Protein AF-A0A352AX34-F1 (afdb_monomer)

Nearest PDB structures (foldseek):
  7rto-assembly1_C  TM=2.650E-01  e=4.212E+00  Bluetongue virus (serotype 1 / isolate South Africa)
  8iuj-assembly1_4H  TM=1.890E-01  e=2.838E+00  Euglena gracilis
  6nfc-assembly1_E  TM=2.586E-01  e=9.280E+00  Human immunodeficiency virus 1

Structure (mmCIF, N/CA/C/O backbone):
data_AF-A0A352AX34-F1
#
_entry.id   AF-A0A352AX34-F1
#
loop_
_atom_site.group_PDB
_atom_site.id
_atom_site.type_symbol
_atom_site.label_atom_id
_atom_site.label_alt_id
_atom_site.label_comp_id
_atom_site.label_asym_id
_atom_site.label_entity_id
_atom_site.label_seq_id
_atom_site.pdbx_PDB_ins_code
_atom_site.Cartn_x
_atom_site.Cartn_y
_atom_site.Cartn_z
_atom_site.occupancy
_atom_site.B_iso_or_equiv
_atom_site.auth_seq_id
_atom_site.auth_comp_id
_atom_site.auth_asym_id
_atom_site.auth_atom_id
_atom_site.pdbx_PDB_model_num
ATOM 1 N N . MET A 1 1 ? -39.409 62.774 45.122 1.00 46.91 1 MET A N 1
ATOM 2 C CA . MET A 1 1 ? -38.241 63.048 44.258 1.00 46.91 1 MET A CA 1
ATOM 3 C C . MET A 1 1 ? -37.042 62.756 45.146 1.00 46.91 1 MET A C 1
ATOM 5 O O . MET A 1 1 ? -36.905 63.447 46.140 1.00 46.91 1 MET A O 1
ATOM 9 N N . THR A 1 2 ? -36.348 61.629 45.038 1.00 45.97 2 THR A N 1
ATOM 10 C CA . THR A 1 2 ? -35.668 61.112 43.840 1.00 45.97 2 THR A CA 1
ATOM 11 C C . THR A 1 2 ? -35.672 59.579 43.821 1.00 45.97 2 THR A C 1
ATOM 13 O O . THR A 1 2 ? -35.711 58.930 44.863 1.00 45.97 2 THR A O 1
ATOM 16 N N . GLU A 1 3 ? -35.693 59.039 42.609 1.00 44.84 3 GLU A N 1
ATOM 17 C CA . GLU A 1 3 ? -35.886 57.639 42.237 1.00 44.84 3 GLU A CA 1
ATOM 18 C C . GLU A 1 3 ? -34.691 56.745 42.613 1.00 44.84 3 GLU A C 1
ATOM 20 O O . GLU A 1 3 ? -33.539 57.093 42.363 1.00 44.84 3 GLU A O 1
ATOM 25 N N . GLY A 1 4 ? -34.967 55.571 43.193 1.00 43.81 4 GLY A N 1
ATOM 26 C CA . GLY A 1 4 ? -33.992 54.488 43.327 1.00 43.81 4 GLY A CA 1
ATOM 27 C C . GLY A 1 4 ? -33.959 53.672 42.038 1.00 43.81 4 GLY A C 1
ATOM 28 O O . GLY A 1 4 ? -34.926 52.988 41.715 1.00 43.81 4 GLY A O 1
ATOM 29 N N . ILE A 1 5 ? -32.866 53.772 41.288 1.00 52.66 5 ILE A N 1
ATOM 30 C CA . ILE A 1 5 ? -32.638 53.016 40.051 1.00 52.66 5 ILE A CA 1
ATOM 31 C C . ILE A 1 5 ? -32.433 51.533 40.419 1.00 52.66 5 ILE A C 1
ATOM 33 O O . ILE A 1 5 ? -31.552 51.248 41.233 1.00 52.66 5 ILE A O 1
ATOM 37 N N . PRO A 1 6 ? -33.185 50.574 39.846 1.00 48.72 6 PRO A N 1
ATOM 38 C CA . PRO A 1 6 ? -32.860 49.162 39.993 1.00 48.72 6 PRO A CA 1
ATOM 39 C C . PRO A 1 6 ? -31.616 48.840 39.157 1.00 48.72 6 PRO A C 1
ATOM 41 O O . PRO A 1 6 ? -31.559 49.126 37.960 1.00 48.72 6 PRO A O 1
ATOM 44 N N . THR A 1 7 ? -30.601 48.258 39.789 1.00 57.34 7 THR A N 1
ATOM 45 C CA . THR A 1 7 ? -29.411 47.732 39.114 1.00 57.34 7 THR A CA 1
ATOM 46 C C . THR A 1 7 ? -29.825 46.650 38.109 1.00 57.34 7 THR A C 1
ATOM 48 O O . THR A 1 7 ? -30.622 45.777 38.462 1.00 57.34 7 THR A O 1
ATOM 51 N N . PRO A 1 8 ? -29.317 46.669 36.864 1.00 49.25 8 PRO A N 1
ATOM 52 C CA . PRO A 1 8 ? -29.603 45.616 35.903 1.00 49.25 8 PRO A CA 1
ATOM 53 C C . PRO A 1 8 ? -28.955 44.313 36.377 1.00 49.25 8 PRO A C 1
ATOM 55 O O . PRO A 1 8 ? -27.755 44.271 36.642 1.00 49.25 8 PRO A O 1
ATOM 58 N N . ASP A 1 9 ? -29.768 43.263 36.481 1.00 49.78 9 ASP A N 1
ATOM 59 C CA . ASP A 1 9 ? -29.346 41.878 36.693 1.00 49.78 9 ASP A CA 1
ATOM 60 C C . ASP A 1 9 ? -28.392 41.506 35.543 1.00 49.78 9 ASP A C 1
ATOM 62 O O . ASP A 1 9 ? -28.813 41.167 34.435 1.00 49.78 9 ASP A O 1
ATOM 66 N N . HIS A 1 10 ? -27.085 41.673 35.762 1.00 45.38 10 HIS A N 1
ATOM 67 C CA . HIS A 1 10 ? -26.046 41.139 34.891 1.00 45.38 10 HIS A CA 1
ATOM 68 C C . HIS A 1 10 ? -26.074 39.620 35.064 1.00 45.38 10 HIS A C 1
ATOM 70 O O . HIS A 1 10 ? -25.283 39.037 35.800 1.00 45.38 10 HIS A O 1
ATOM 76 N N . ARG A 1 11 ? -27.022 38.958 34.391 1.00 51.38 11 ARG A N 1
ATOM 77 C CA . ARG A 1 11 ? -26.840 37.553 34.047 1.00 51.38 11 ARG A CA 1
ATOM 78 C C . ARG A 1 11 ? -25.652 37.522 33.108 1.00 51.38 11 ARG A C 1
ATOM 80 O O . ARG A 1 11 ? -25.793 37.863 31.934 1.00 51.38 11 ARG A O 1
ATOM 87 N N . GLU A 1 12 ? -24.488 37.161 33.639 1.00 54.94 12 GLU A N 1
ATOM 88 C CA . GLU A 1 12 ? -23.393 36.698 32.800 1.00 54.94 12 GLU A CA 1
ATOM 89 C C . GLU A 1 12 ? -23.992 35.707 31.791 1.00 54.94 12 GLU A C 1
ATOM 91 O O . GLU A 1 12 ? -24.763 34.820 32.192 1.00 54.94 12 GLU A O 1
ATOM 96 N N . PRO A 1 13 ? -23.744 35.878 30.481 1.00 48.25 13 PRO A N 1
ATOM 97 C CA . PRO A 1 13 ? -24.101 34.844 29.533 1.00 48.25 13 PRO A CA 1
ATOM 98 C C . PRO A 1 13 ? -23.394 33.593 30.031 1.00 48.25 13 PRO A C 1
ATOM 100 O O . PRO A 1 13 ? -22.168 33.584 30.114 1.00 48.25 13 PRO A O 1
ATOM 103 N N . ARG A 1 14 ? -24.165 32.577 30.444 1.00 53.16 14 ARG A N 1
ATOM 104 C CA . ARG A 1 14 ? -23.606 31.269 30.774 1.00 53.16 14 ARG A CA 1
ATOM 105 C C . ARG A 1 14 ? -22.791 30.876 29.557 1.00 53.16 14 ARG A C 1
ATOM 107 O O . ARG A 1 14 ? -23.362 30.601 28.502 1.00 53.16 14 ARG A O 1
ATOM 114 N N . THR A 1 15 ? -21.472 30.936 29.682 1.00 53.81 15 THR A N 1
ATOM 115 C CA . THR A 1 15 ? -20.569 30.270 28.761 1.00 53.81 15 THR A CA 1
ATOM 116 C C . THR A 1 15 ? -21.114 28.851 28.680 1.00 53.81 15 THR A C 1
ATOM 118 O O . THR A 1 15 ? -21.326 28.269 29.747 1.00 53.81 15 THR A O 1
ATOM 121 N N . PRO A 1 16 ? -21.461 28.319 27.496 1.00 52.28 16 PRO A N 1
ATOM 122 C CA . PRO A 1 16 ? -21.817 26.917 27.412 1.00 52.28 16 PRO A CA 1
ATOM 123 C C . PRO A 1 16 ? -20.625 26.166 27.997 1.00 52.28 16 PRO A C 1
ATOM 125 O O . PRO A 1 16 ? -19.529 26.220 27.438 1.00 52.28 16 PRO A O 1
ATOM 128 N N . GLU A 1 17 ? -20.804 25.606 29.195 1.00 53.88 17 GLU A N 1
A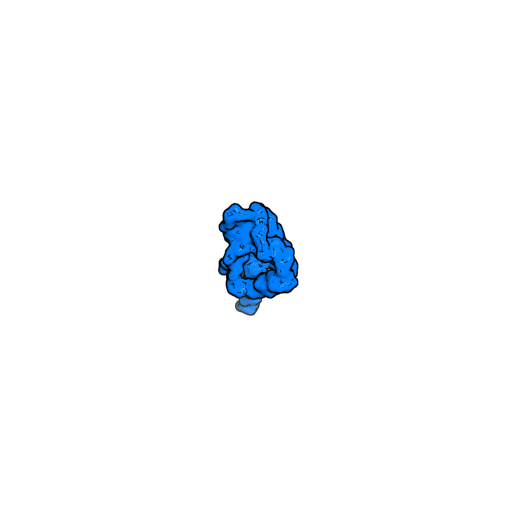TOM 129 C CA . GLU A 1 17 ? -19.823 24.724 29.800 1.00 53.88 17 GLU A CA 1
ATOM 130 C C . GLU A 1 17 ? -19.581 23.650 28.754 1.00 53.88 17 GLU A C 1
ATOM 132 O O . GLU A 1 17 ? -20.522 22.997 28.304 1.00 53.88 17 GLU A O 1
ATOM 137 N N . SER A 1 18 ? -18.346 23.616 28.259 1.00 50.25 18 SER A N 1
ATOM 138 C CA . SER A 1 18 ? -17.933 22.856 27.092 1.00 50.25 18 SER A CA 1
ATOM 139 C C . SER A 1 18 ? -18.662 21.517 26.994 1.00 50.25 18 SER A C 1
ATOM 141 O O . SER A 1 18 ? -18.543 20.677 27.890 1.00 50.25 18 SER A O 1
ATOM 143 N N . GLU A 1 19 ? -19.295 21.270 25.846 1.00 53.03 19 GLU A N 1
ATOM 144 C CA . GLU A 1 19 ? -19.874 19.982 25.418 1.00 53.03 19 GLU A CA 1
ATOM 145 C C . GLU A 1 19 ? -18.842 18.827 25.371 1.00 53.03 19 GLU A C 1
ATOM 147 O O . GLU A 1 19 ? -19.125 17.726 24.916 1.00 53.03 19 GLU A O 1
ATOM 152 N N . LEU A 1 20 ? -17.620 19.061 25.855 1.00 53.16 20 LEU A N 1
ATOM 153 C CA . LEU A 1 20 ? -16.549 18.084 26.018 1.00 53.16 20 LEU A CA 1
ATOM 154 C C . LEU A 1 20 ? -16.698 17.240 27.299 1.00 53.16 20 LEU A C 1
ATOM 156 O O . LEU A 1 20 ? -15.918 16.312 27.498 1.00 53.16 20 LEU A O 1
ATOM 160 N N . SER A 1 21 ? -17.656 17.565 28.174 1.00 55.91 21 SER A N 1
ATOM 161 C CA . SER A 1 21 ? -17.730 17.028 29.543 1.00 55.91 21 SER A CA 1
ATOM 162 C C . SER A 1 21 ? -18.558 15.745 29.705 1.00 55.91 21 SER A C 1
ATOM 164 O O . SER A 1 21 ? -18.554 15.179 30.794 1.00 55.91 21 SER A O 1
ATOM 166 N N . GLU A 1 22 ? -19.253 15.256 28.672 1.00 63.25 22 GLU A N 1
ATOM 167 C CA . GLU A 1 22 ? -20.214 14.145 28.833 1.00 63.25 22 GLU A CA 1
ATOM 168 C C . GLU A 1 22 ? -20.115 13.048 27.763 1.00 63.25 22 GLU A C 1
ATOM 170 O O . GLU A 1 22 ? -21.115 12.422 27.425 1.00 63.25 22 GLU A O 1
ATOM 175 N N . LEU A 1 23 ? -18.921 12.741 27.245 1.00 61.91 23 LEU A N 1
ATOM 176 C CA . LEU A 1 23 ? -18.773 11.442 26.582 1.00 61.91 23 LEU A CA 1
ATOM 177 C C . LEU A 1 23 ? -18.795 10.355 27.657 1.00 61.91 23 LEU A C 1
ATOM 179 O O . LEU A 1 23 ? -17.896 10.267 28.499 1.00 61.91 23 LEU A O 1
ATOM 183 N N . SER A 1 24 ? -19.819 9.508 27.628 1.00 83.88 24 SER A N 1
ATOM 184 C CA . SER A 1 24 ? -19.830 8.290 28.429 1.00 83.88 24 SER A CA 1
ATOM 185 C C . SER A 1 24 ? -18.613 7.428 28.075 1.00 83.88 24 SER A C 1
ATOM 187 O O . SER A 1 24 ? -18.080 7.481 26.964 1.00 83.88 24 SER A O 1
ATOM 189 N N . PHE A 1 25 ? -18.169 6.580 29.005 1.00 84.50 25 PHE A N 1
ATOM 190 C CA . PHE A 1 25 ? -17.052 5.664 28.742 1.00 84.50 25 PHE A CA 1
ATOM 191 C C . PHE A 1 25 ? -17.279 4.815 27.475 1.00 84.50 25 PHE A C 1
ATOM 193 O O . PHE A 1 25 ? -16.351 4.594 26.702 1.00 84.50 25 PHE A O 1
ATOM 200 N N . ALA A 1 26 ? -18.528 4.415 27.217 1.00 87.00 26 ALA A N 1
ATOM 201 C CA . ALA A 1 26 ? -18.906 3.679 26.014 1.00 87.00 26 ALA A CA 1
ATOM 202 C C . ALA A 1 26 ? -18.733 4.503 24.721 1.00 87.00 26 ALA A C 1
ATOM 204 O O . ALA A 1 26 ? -18.347 3.962 23.684 1.00 87.00 26 ALA A O 1
ATOM 205 N N . GLU A 1 27 ? -19.002 5.809 24.756 1.00 87.56 27 GLU A N 1
ATOM 206 C CA . GLU A 1 27 ? -18.799 6.701 23.608 1.00 87.56 27 GLU A CA 1
ATOM 207 C C . GLU A 1 27 ? -17.321 7.008 23.377 1.00 87.56 27 GLU A C 1
ATOM 209 O O . GLU A 1 27 ? -16.878 7.059 22.227 1.00 87.56 27 GLU A O 1
ATOM 214 N N . LEU A 1 28 ? -16.542 7.143 24.454 1.00 88.75 28 LEU A N 1
ATOM 215 C CA . LEU A 1 28 ? -15.085 7.253 24.380 1.00 88.75 28 LEU A CA 1
ATOM 216 C C . LEU A 1 28 ? -14.468 5.994 23.762 1.00 88.75 28 LEU A C 1
ATOM 218 O O . LEU A 1 28 ? -13.638 6.098 22.860 1.00 88.75 28 LEU A O 1
ATOM 222 N N . GLU A 1 29 ? -14.905 4.810 24.192 1.00 91.25 29 GLU A N 1
ATOM 223 C CA . GLU A 1 29 ? -14.436 3.535 23.647 1.00 91.25 29 GLU A CA 1
ATOM 224 C C . GLU A 1 29 ? -14.788 3.394 22.160 1.00 91.25 29 GLU A C 1
ATOM 226 O O . GLU A 1 29 ? -13.919 3.072 21.346 1.00 91.25 29 GLU A O 1
ATOM 231 N N . ARG A 1 30 ? -16.029 3.716 21.775 1.00 91.12 30 ARG A N 1
ATOM 232 C CA . ARG A 1 30 ? -16.454 3.689 20.368 1.00 91.12 30 ARG A CA 1
ATOM 233 C C . ARG A 1 30 ? -15.641 4.660 19.511 1.00 91.12 30 ARG A C 1
ATOM 235 O O . ARG A 1 30 ? -15.166 4.281 18.441 1.00 91.12 30 ARG A O 1
ATOM 242 N N . SER A 1 31 ? -15.450 5.887 19.989 1.00 91.00 31 SER A N 1
ATOM 243 C CA . SER A 1 31 ? -14.667 6.906 19.281 1.00 91.00 31 SER A CA 1
ATOM 244 C C . SER A 1 31 ? -13.212 6.469 19.120 1.00 91.00 31 SER A C 1
ATOM 246 O O . SER A 1 31 ? -12.623 6.626 18.052 1.00 91.00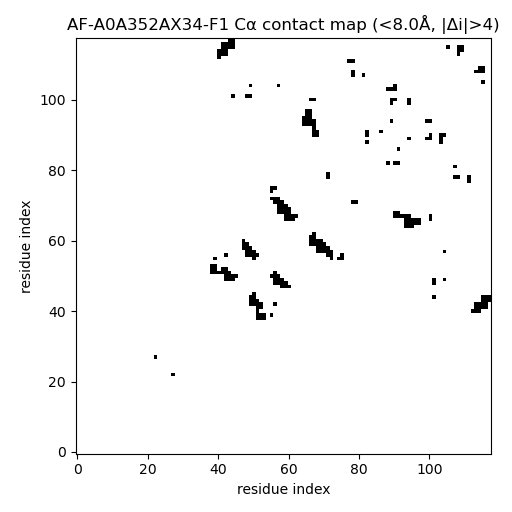 31 SER A O 1
ATOM 248 N N . HIS A 1 32 ? -12.634 5.857 20.155 1.00 90.75 32 HIS A N 1
ATOM 249 C CA . HIS A 1 32 ? -11.283 5.319 20.092 1.00 90.75 32 HIS A CA 1
ATOM 250 C C . HIS A 1 32 ? -11.153 4.201 19.049 1.00 90.75 32 HIS A C 1
ATOM 252 O O . HIS A 1 32 ? -10.229 4.233 18.235 1.00 90.75 32 HIS A O 1
ATOM 258 N N . GLN A 1 33 ? -12.096 3.255 19.018 1.00 91.88 33 GLN A N 1
ATOM 259 C CA . GLN A 1 33 ? -12.135 2.191 18.009 1.00 91.88 33 GLN A CA 1
ATOM 260 C C . GLN A 1 33 ? -12.260 2.756 16.589 1.00 91.88 33 GLN A C 1
ATOM 262 O O . GLN A 1 33 ? -11.594 2.283 15.666 1.00 91.88 33 GLN A O 1
ATOM 267 N N . GLU A 1 34 ? -13.072 3.797 16.398 1.00 91.94 34 GLU A N 1
ATOM 268 C CA . GLU A 1 34 ? -13.225 4.443 15.097 1.00 91.94 34 GLU A CA 1
ATOM 269 C C . GLU A 1 34 ? -11.945 5.161 14.646 1.00 91.94 34 GLU A C 1
ATOM 271 O O . GLU A 1 34 ? -11.524 4.993 13.499 1.00 91.94 34 GLU A O 1
ATOM 276 N N . ILE A 1 35 ? -11.271 5.878 15.551 1.00 90.25 35 ILE A N 1
ATOM 277 C CA . ILE A 1 35 ? -9.970 6.505 15.275 1.00 90.25 35 ILE A CA 1
ATOM 278 C C . ILE A 1 35 ? -8.935 5.445 14.902 1.00 90.25 35 ILE A C 1
ATOM 280 O O . ILE A 1 35 ? -8.231 5.605 13.905 1.00 90.25 35 ILE A O 1
ATOM 284 N N . GLN A 1 36 ? -8.857 4.343 15.653 1.00 90.69 36 GLN A N 1
ATOM 285 C CA . GLN A 1 36 ? -7.950 3.242 15.330 1.00 90.69 36 GLN A CA 1
ATOM 286 C C . GLN A 1 36 ? -8.247 2.659 13.944 1.00 90.69 36 GLN A C 1
ATOM 288 O O . GLN A 1 36 ? -7.326 2.457 13.153 1.00 90.69 36 GLN A O 1
ATOM 293 N N . ARG A 1 37 ? -9.526 2.452 13.607 1.00 89.88 37 ARG A N 1
ATOM 294 C CA . ARG A 1 37 ? -9.945 1.964 12.286 1.00 89.88 37 ARG A CA 1
ATOM 295 C C . ARG A 1 37 ? -9.539 2.924 11.166 1.00 89.88 37 ARG A C 1
ATOM 297 O O . ARG A 1 37 ? -9.048 2.482 10.129 1.00 89.88 37 ARG A O 1
ATOM 304 N N . LEU A 1 38 ? -9.730 4.228 11.357 1.00 90.69 38 LEU A N 1
ATOM 305 C CA . LEU A 1 38 ? -9.331 5.252 10.385 1.00 90.69 38 LEU A CA 1
ATOM 306 C C . LEU A 1 38 ? -7.808 5.318 10.229 1.00 90.69 38 LEU A C 1
ATOM 308 O O . LEU A 1 38 ? -7.317 5.379 9.101 1.00 90.69 38 LEU A O 1
ATOM 312 N N . ALA A 1 39 ? -7.072 5.242 11.339 1.00 90.19 39 ALA A N 1
ATOM 313 C CA . ALA A 1 39 ? -5.614 5.214 11.362 1.00 90.19 39 ALA A CA 1
ATOM 314 C C . ALA A 1 39 ? -5.040 3.981 10.650 1.00 90.19 39 ALA A C 1
ATOM 316 O O . ALA A 1 39 ? -4.000 4.093 10.008 1.00 90.19 39 ALA A O 1
ATOM 317 N N . GLY A 1 40 ? -5.718 2.830 10.732 1.00 90.50 40 GLY A N 1
ATOM 318 C CA . GLY A 1 40 ? -5.341 1.608 10.018 1.00 90.50 40 GLY A CA 1
ATOM 319 C C . GLY A 1 40 ? -5.657 1.650 8.518 1.00 90.50 40 GLY A C 1
ATOM 320 O O . GLY A 1 40 ? -4.907 1.105 7.712 1.00 90.50 40 GLY A O 1
ATOM 321 N N . ASN A 1 41 ? -6.738 2.336 8.129 1.00 92.19 41 ASN A N 1
ATOM 322 C CA . ASN A 1 41 ? -7.221 2.382 6.742 1.00 92.19 41 ASN A CA 1
ATOM 323 C C . ASN A 1 41 ? -6.710 3.573 5.916 1.00 92.19 41 ASN A C 1
ATOM 325 O O . ASN A 1 41 ? -7.017 3.652 4.724 1.00 92.19 41 ASN A O 1
ATOM 329 N N . THR A 1 42 ? -5.963 4.493 6.526 1.00 93.75 42 THR A N 1
ATOM 330 C CA . THR A 1 42 ? -5.419 5.679 5.853 1.00 93.75 42 THR A CA 1
ATOM 331 C C . THR A 1 42 ? -3.911 5.551 5.701 1.00 93.75 42 THR A C 1
ATOM 333 O O . THR A 1 42 ? -3.200 5.406 6.691 1.00 93.75 42 THR A O 1
ATOM 336 N N . PHE A 1 43 ? -3.428 5.632 4.465 1.00 95.88 43 PHE A N 1
ATOM 337 C CA . PHE A 1 43 ? -2.026 5.483 4.097 1.00 95.88 43 PHE A CA 1
ATOM 338 C C . PHE A 1 43 ? -1.457 6.796 3.563 1.00 95.88 43 PHE A C 1
ATOM 340 O O . PHE A 1 43 ? -2.144 7.558 2.892 1.00 95.88 43 PHE A O 1
ATOM 347 N N . THR A 1 44 ? -0.178 7.032 3.811 1.00 95.75 44 THR A N 1
ATOM 348 C CA . THR A 1 44 ? 0.579 8.175 3.301 1.00 95.75 44 THR A CA 1
ATOM 349 C C . THR A 1 44 ? 1.701 7.674 2.409 1.00 95.75 44 THR A C 1
ATOM 351 O O . THR A 1 44 ? 2.321 6.643 2.699 1.00 95.75 44 THR A O 1
ATOM 354 N N . VAL A 1 45 ? 1.974 8.395 1.323 1.00 94.88 45 VAL A N 1
ATOM 355 C CA . VAL A 1 45 ? 3.128 8.111 0.466 1.00 94.88 45 VAL A CA 1
ATOM 356 C C . VAL A 1 45 ? 4.410 8.541 1.173 1.00 94.88 45 VAL A C 1
ATOM 358 O O . VAL A 1 45 ? 4.505 9.614 1.755 1.00 94.88 45 VAL A O 1
ATOM 361 N N . THR A 1 46 ? 5.416 7.679 1.126 1.00 93.44 46 THR A N 1
ATOM 362 C CA . THR A 1 46 ? 6.731 7.896 1.730 1.00 93.44 46 THR A CA 1
ATOM 363 C C . THR A 1 46 ? 7.822 7.763 0.672 1.00 93.44 46 THR A C 1
ATOM 365 O O . THR A 1 46 ? 7.573 7.395 -0.479 1.00 93.44 46 THR A O 1
ATOM 368 N N . GLU A 1 47 ? 9.072 8.004 1.061 1.00 91.44 47 GLU A N 1
ATOM 369 C CA . GLU A 1 47 ? 10.215 7.795 0.174 1.00 91.44 47 GLU A CA 1
ATOM 370 C C . GLU A 1 47 ? 10.302 6.350 -0.354 1.00 91.44 47 GLU A C 1
ATOM 372 O O . GLU A 1 47 ? 10.686 6.141 -1.502 1.00 91.44 47 GLU A O 1
ATOM 377 N N . ASN A 1 48 ? 9.891 5.363 0.443 1.00 92.69 48 ASN A N 1
ATOM 378 C CA . ASN A 1 48 ? 10.104 3.945 0.149 1.00 92.69 48 ASN A CA 1
ATOM 379 C C . ASN A 1 48 ? 8.804 3.137 0.088 1.00 92.69 48 ASN A C 1
ATOM 381 O O . ASN A 1 48 ? 8.829 1.929 0.304 1.00 92.69 48 ASN A O 1
ATOM 385 N N . GLY A 1 49 ? 7.669 3.771 -0.211 1.00 94.50 49 GLY A N 1
ATOM 386 C CA . GLY A 1 49 ? 6.388 3.084 -0.384 1.00 94.50 49 GLY A CA 1
ATOM 387 C C . GLY A 1 49 ? 5.236 3.838 0.261 1.00 94.50 49 GLY A C 1
ATOM 388 O O . GLY A 1 49 ? 5.211 5.065 0.235 1.00 94.50 49 GLY A O 1
ATOM 389 N N . VAL A 1 50 ? 4.299 3.113 0.866 1.00 95.75 50 VAL A N 1
ATOM 390 C CA . VAL A 1 50 ? 3.114 3.677 1.530 1.00 95.75 50 VAL A CA 1
ATOM 391 C C . VAL A 1 50 ? 2.948 3.087 2.918 1.00 95.75 50 VAL A C 1
ATOM 393 O O . VAL A 1 50 ? 3.210 1.901 3.129 1.00 95.75 50 VAL A O 1
ATOM 396 N N . LYS A 1 51 ? 2.512 3.909 3.871 1.00 95.50 51 LYS A N 1
ATOM 397 C CA . LYS A 1 51 ? 2.436 3.519 5.279 1.00 95.50 51 LYS A CA 1
ATOM 398 C C . LYS A 1 51 ? 1.262 4.190 5.980 1.00 95.50 51 LYS A C 1
ATOM 400 O O . LYS A 1 51 ? 0.985 5.353 5.711 1.00 95.50 51 LYS A O 1
ATOM 405 N N . ASN A 1 52 ? 0.593 3.478 6.875 1.00 95.12 52 ASN A N 1
ATOM 406 C CA . ASN A 1 52 ? -0.461 4.022 7.720 1.00 95.12 52 ASN A CA 1
ATOM 407 C C . ASN A 1 52 ? 0.097 4.619 9.027 1.00 95.12 52 ASN A C 1
ATOM 409 O O . ASN A 1 52 ? 1.278 4.465 9.360 1.00 95.12 52 ASN A O 1
ATOM 413 N N . ALA A 1 53 ? -0.762 5.296 9.791 1.00 91.06 53 ALA A N 1
ATOM 414 C CA . ALA A 1 53 ? -0.367 5.944 11.045 1.00 91.06 53 ALA A CA 1
ATOM 415 C C . ALA A 1 53 ? 0.082 4.948 12.133 1.00 91.06 53 ALA A C 1
ATOM 417 O O . ALA A 1 53 ? 0.775 5.330 13.073 1.00 91.06 53 ALA A O 1
ATOM 418 N N . GLN A 1 54 ? -0.281 3.670 12.000 1.00 91.00 54 GLN A N 1
ATOM 419 C CA . GLN A 1 54 ? 0.045 2.617 12.962 1.00 91.00 54 GLN A CA 1
ATOM 420 C C . GLN A 1 54 ? 1.414 1.977 12.730 1.00 91.00 54 GLN A C 1
ATOM 422 O O . GLN A 1 54 ? 1.892 1.235 13.584 1.00 91.00 54 GLN A O 1
ATOM 427 N N . GLY A 1 55 ? 2.075 2.250 11.604 1.00 90.62 55 GLY A N 1
ATOM 428 C CA . GLY A 1 55 ? 3.354 1.610 11.303 1.00 90.62 55 GLY A CA 1
ATOM 429 C C . GLY A 1 55 ? 3.329 0.656 10.113 1.00 90.62 55 GLY A C 1
ATOM 430 O O . GLY A 1 55 ? 4.389 0.238 9.648 1.00 90.62 55 GLY A O 1
ATOM 431 N N . GLU A 1 56 ? 2.149 0.296 9.629 1.00 93.69 56 GLU A N 1
ATOM 432 C CA . GLU A 1 56 ? 1.960 -0.786 8.673 1.00 93.69 56 GLU A CA 1
ATOM 433 C C . GLU A 1 56 ? 2.006 -0.249 7.251 1.00 93.69 56 GLU A C 1
ATOM 435 O O . GLU A 1 56 ? 1.525 0.848 6.971 1.00 93.69 56 GLU A O 1
ATOM 440 N N . GLY A 1 57 ? 2.605 -1.003 6.337 1.00 95.12 57 GLY A N 1
ATOM 441 C CA . GLY A 1 57 ? 2.819 -0.490 5.001 1.00 95.12 57 GLY A CA 1
ATOM 442 C C . GLY A 1 57 ? 3.203 -1.532 3.976 1.00 95.12 57 GLY A C 1
ATOM 443 O O . GLY A 1 57 ? 3.449 -2.706 4.267 1.00 95.12 57 GLY A O 1
ATOM 444 N N . VAL A 1 58 ? 3.259 -1.040 2.750 1.00 95.88 58 VAL A N 1
ATOM 445 C CA . VAL A 1 58 ? 3.776 -1.745 1.589 1.00 95.88 58 VAL A CA 1
ATOM 446 C C . VAL A 1 58 ? 4.984 -0.950 1.123 1.00 95.88 58 VAL A C 1
ATOM 448 O O . VAL A 1 58 ? 4.889 0.252 0.875 1.00 95.88 58 VAL A O 1
ATOM 451 N N . PHE A 1 59 ? 6.130 -1.611 1.048 1.00 96.25 59 PHE A N 1
ATOM 452 C CA . PHE A 1 59 ? 7.417 -0.975 0.821 1.00 96.25 59 PHE A CA 1
ATOM 453 C C . PHE A 1 59 ? 8.013 -1.420 -0.505 1.00 96.25 59 PHE A C 1
ATOM 455 O O . PHE A 1 59 ? 7.830 -2.556 -0.953 1.00 96.25 59 PHE A O 1
ATOM 462 N N . ILE A 1 60 ? 8.759 -0.509 -1.114 1.00 96.75 60 ILE A N 1
ATOM 463 C CA . ILE A 1 60 ? 9.499 -0.724 -2.349 1.00 96.75 60 ILE A CA 1
ATOM 464 C C . ILE A 1 60 ? 10.998 -0.710 -2.072 1.00 96.75 60 ILE A C 1
ATOM 466 O O . ILE A 1 60 ? 11.468 -0.211 -1.050 1.00 96.75 60 ILE A O 1
ATOM 470 N N . ARG A 1 61 ? 11.767 -1.274 -2.997 1.00 96.06 61 ARG A N 1
ATOM 471 C CA . ARG A 1 61 ? 13.221 -1.120 -3.057 1.00 96.06 61 ARG A CA 1
ATOM 472 C C . ARG A 1 61 ? 13.656 -0.824 -4.481 1.00 96.06 61 ARG A C 1
ATOM 474 O O . ARG A 1 61 ? 13.061 -1.343 -5.430 1.00 96.06 61 ARG A O 1
ATOM 481 N N . ALA A 1 62 ? 14.726 -0.049 -4.604 1.00 95.31 62 ALA A N 1
ATOM 482 C CA . ALA A 1 62 ? 15.455 0.080 -5.853 1.00 95.31 62 ALA A CA 1
ATOM 483 C C . ALA A 1 62 ? 16.229 -1.215 -6.153 1.00 95.31 62 ALA A C 1
ATOM 485 O O . ALA A 1 62 ? 16.673 -1.936 -5.257 1.00 95.31 62 ALA A O 1
ATOM 486 N N . THR A 1 63 ? 16.365 -1.510 -7.435 1.00 93.69 63 THR A N 1
ATOM 487 C CA . THR A 1 63 ? 17.088 -2.639 -8.018 1.00 93.69 63 THR A CA 1
ATOM 488 C C . THR A 1 63 ? 17.810 -2.150 -9.271 1.00 93.69 63 THR A C 1
ATOM 490 O O . THR A 1 63 ? 17.510 -1.068 -9.768 1.00 93.69 63 THR A O 1
ATOM 493 N N . GLU A 1 64 ? 18.728 -2.950 -9.811 1.00 90.06 64 GLU A N 1
ATOM 494 C CA . GLU A 1 64 ? 19.524 -2.590 -10.996 1.00 90.06 64 GLU A CA 1
ATOM 495 C C . GLU A 1 64 ? 18.669 -2.223 -12.230 1.00 90.06 64 GLU A C 1
ATOM 497 O O . GLU A 1 64 ?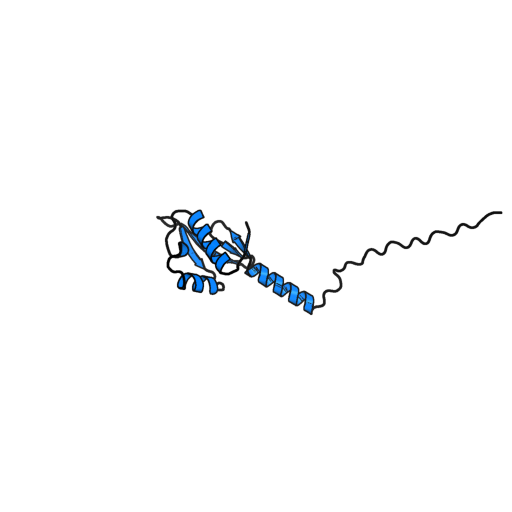 19.110 -1.456 -13.077 1.00 90.06 64 GLU A O 1
ATOM 502 N N . GLY A 1 65 ? 17.420 -2.705 -12.305 1.00 89.50 65 GLY A N 1
ATOM 503 C CA . GLY A 1 65 ? 16.484 -2.434 -13.404 1.00 89.50 65 GLY A CA 1
ATOM 504 C C . GLY A 1 65 ? 15.288 -1.536 -13.062 1.00 89.50 65 GLY A C 1
ATOM 505 O O . GLY A 1 65 ? 14.370 -1.450 -13.874 1.00 89.50 65 GLY A O 1
ATOM 506 N N . GLY A 1 66 ? 15.254 -0.915 -11.876 1.00 94.56 66 GLY A N 1
ATOM 507 C CA . GLY A 1 66 ? 14.141 -0.060 -11.442 1.00 94.56 66 GLY A CA 1
ATOM 508 C C . GLY A 1 66 ? 13.636 -0.383 -10.035 1.00 94.56 66 GLY A C 1
ATOM 509 O O . GLY A 1 66 ? 14.423 -0.695 -9.144 1.00 94.56 66 GLY A O 1
ATOM 510 N N . PHE A 1 67 ? 12.326 -0.324 -9.808 1.00 96.62 67 PHE A N 1
ATOM 511 C CA . PHE A 1 67 ? 11.696 -0.434 -8.490 1.00 96.62 67 PHE A CA 1
ATOM 512 C C . PHE A 1 67 ? 10.790 -1.661 -8.395 1.00 96.62 67 PHE A C 1
ATOM 514 O O . PHE A 1 67 ? 10.086 -2.010 -9.338 1.00 96.62 67 PHE A O 1
ATOM 521 N N . ARG A 1 68 ? 10.776 -2.325 -7.237 1.00 95.56 68 ARG A N 1
ATOM 522 C CA . ARG A 1 68 ? 9.860 -3.446 -6.965 1.00 95.56 68 ARG A CA 1
ATOM 523 C C . ARG A 1 68 ? 9.424 -3.470 -5.510 1.00 95.56 68 ARG A C 1
ATOM 525 O O . ARG A 1 68 ? 10.131 -2.933 -4.655 1.00 95.56 68 ARG A O 1
ATOM 532 N N . LEU A 1 69 ? 8.330 -4.174 -5.222 1.00 95.25 69 LEU A N 1
ATOM 533 C CA . LEU A 1 69 ? 7.937 -4.467 -3.846 1.00 95.25 69 LEU A CA 1
ATOM 534 C C . LEU A 1 69 ? 9.060 -5.217 -3.110 1.00 95.25 69 LEU A C 1
ATOM 536 O O . LEU A 1 69 ? 9.678 -6.143 -3.651 1.00 95.25 69 LEU A O 1
ATOM 540 N N . SER A 1 70 ? 9.334 -4.782 -1.884 1.00 94.62 70 SER A N 1
ATOM 541 C CA . SER A 1 70 ? 10.359 -5.337 -0.997 1.00 94.62 70 SER A CA 1
ATOM 542 C C . SER A 1 70 ? 9.748 -6.034 0.211 1.00 94.62 70 SER A C 1
ATOM 544 O O . SER A 1 70 ? 10.171 -7.135 0.556 1.00 94.62 70 SER A O 1
ATOM 546 N N . GLN A 1 71 ? 8.748 -5.407 0.829 1.00 94.38 71 GLN A N 1
ATOM 547 C CA . GLN A 1 71 ? 8.133 -5.867 2.064 1.00 94.38 71 GLN A CA 1
ATOM 548 C C . GLN A 1 71 ? 6.667 -5.439 2.119 1.00 94.38 71 GLN A C 1
ATOM 550 O O . GLN A 1 71 ? 6.310 -4.336 1.714 1.00 94.38 71 GLN A O 1
ATOM 555 N N . ILE A 1 72 ? 5.829 -6.309 2.674 1.00 94.94 72 ILE A N 1
ATOM 556 C CA . ILE A 1 72 ? 4.449 -6.010 3.056 1.00 94.94 72 ILE A CA 1
ATOM 557 C C . ILE A 1 72 ? 4.344 -6.334 4.544 1.00 94.94 72 ILE A C 1
ATOM 559 O O . ILE A 1 72 ? 4.765 -7.41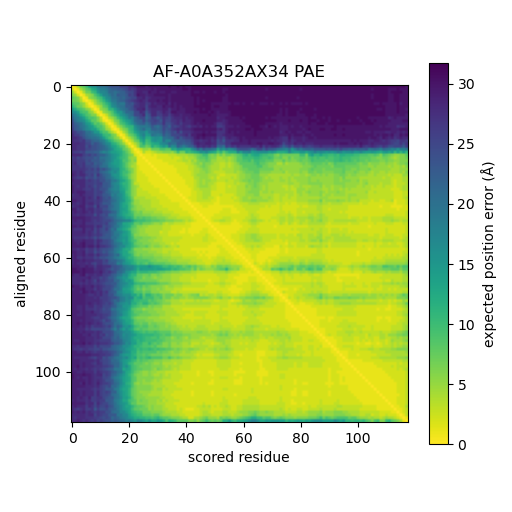3 4.966 1.00 94.94 72 ILE A O 1
ATOM 563 N N . THR A 1 73 ? 3.832 -5.409 5.355 1.00 94.00 73 THR A N 1
ATOM 564 C CA . THR A 1 73 ? 3.625 -5.673 6.785 1.00 94.00 73 THR A CA 1
ATOM 565 C C . THR A 1 73 ? 2.639 -6.843 6.969 1.00 94.00 73 THR A C 1
ATOM 567 O O . THR A 1 73 ? 1.603 -6.848 6.304 1.00 94.00 73 THR A O 1
ATOM 570 N N . PRO A 1 74 ? 2.904 -7.825 7.860 1.00 85.88 74 PRO A N 1
ATOM 571 C CA . PRO A 1 74 ? 2.094 -9.047 7.973 1.00 85.88 74 PRO A CA 1
ATOM 572 C C . PRO A 1 74 ? 0.593 -8.830 8.200 1.00 85.88 74 PRO A C 1
ATOM 574 O O . PRO A 1 74 ? -0.215 -9.586 7.669 1.00 85.88 74 PRO A O 1
ATOM 577 N N . ASN A 1 75 ? 0.219 -7.778 8.932 1.00 86.06 75 ASN A N 1
ATOM 578 C CA . ASN A 1 75 ? -1.177 -7.444 9.226 1.00 86.06 75 ASN A CA 1
ATOM 579 C C . ASN A 1 75 ? -1.975 -6.982 7.993 1.00 86.06 75 ASN 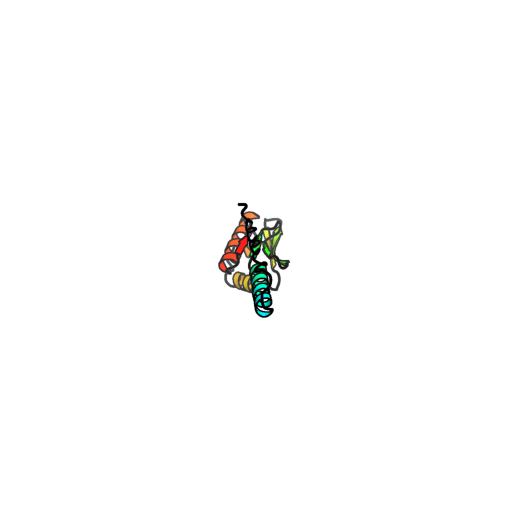A C 1
ATOM 581 O O . ASN A 1 75 ? -3.199 -6.926 8.038 1.00 86.06 75 ASN A O 1
ATOM 585 N N . LEU A 1 76 ? -1.309 -6.726 6.863 1.00 90.12 76 LEU A N 1
ATOM 586 C CA . LEU A 1 76 ? -1.941 -6.404 5.583 1.00 90.12 76 LEU A CA 1
ATOM 587 C C . LEU A 1 76 ? -2.215 -7.677 4.761 1.00 90.12 76 LEU A C 1
ATOM 589 O O . LEU A 1 76 ? -1.831 -7.784 3.595 1.00 90.12 76 LEU A O 1
ATOM 593 N N . GLY A 1 77 ? -2.872 -8.676 5.361 1.00 89.44 77 GLY A N 1
ATOM 594 C CA . GLY A 1 77 ? -3.187 -9.952 4.693 1.00 89.44 77 GLY A CA 1
ATOM 595 C C . GLY A 1 77 ? -4.080 -9.795 3.450 1.00 89.44 77 GLY A C 1
ATOM 596 O O . GLY A 1 77 ? -3.953 -10.533 2.472 1.00 89.44 77 GLY A O 1
ATOM 597 N N . GLU A 1 78 ? -4.933 -8.774 3.444 1.00 92.75 78 GLU A N 1
ATOM 598 C CA . GLU A 1 78 ? -5.760 -8.379 2.297 1.00 92.75 78 GLU A CA 1
ATOM 599 C C . GLU A 1 78 ? -4.927 -7.919 1.085 1.00 92.75 78 GLU A C 1
ATOM 601 O O . GLU A 1 78 ? -5.261 -8.257 -0.048 1.00 92.75 78 GLU A O 1
ATOM 606 N N . VAL A 1 79 ? -3.786 -7.254 1.310 1.00 93.50 79 VAL A N 1
ATOM 607 C CA . VAL A 1 79 ? -2.843 -6.867 0.246 1.00 93.50 79 VAL A CA 1
ATOM 608 C C . VAL A 1 79 ? -2.208 -8.106 -0.378 1.00 93.50 79 VAL A C 1
ATOM 610 O O . VAL A 1 79 ? -2.128 -8.222 -1.599 1.00 93.50 79 VAL A O 1
ATOM 613 N N . GLN A 1 80 ? -1.788 -9.070 0.445 1.00 91.69 80 GLN A N 1
ATOM 614 C CA . GLN A 1 80 ? -1.224 -10.326 -0.060 1.00 91.69 80 GLN A CA 1
ATOM 615 C C . GLN A 1 80 ? -2.257 -11.107 -0.883 1.00 91.69 80 GLN A C 1
ATOM 617 O O . GLN A 1 80 ? -1.944 -11.610 -1.962 1.00 91.69 80 GLN A O 1
ATOM 622 N N . THR A 1 81 ? -3.502 -11.147 -0.402 1.00 94.38 81 THR A N 1
ATOM 623 C CA . THR A 1 81 ? -4.627 -11.779 -1.102 1.00 94.38 81 THR A CA 1
ATOM 624 C C . THR A 1 81 ? -4.891 -11.099 -2.446 1.00 94.38 81 THR A C 1
ATOM 626 O O . THR A 1 81 ? -5.024 -11.783 -3.460 1.00 94.38 81 THR A O 1
ATOM 629 N N . TYR A 1 82 ? -4.886 -9.764 -2.485 1.00 95.12 82 TYR A N 1
ATOM 630 C CA . TYR A 1 82 ? -5.045 -8.999 -3.719 1.00 95.12 82 TYR A CA 1
ATOM 631 C C . TYR A 1 82 ? -3.962 -9.330 -4.748 1.00 95.12 82 TYR A C 1
ATOM 633 O O . TYR A 1 82 ? -4.276 -9.581 -5.911 1.00 95.12 82 TYR A O 1
ATOM 641 N N . LEU A 1 83 ? -2.692 -9.370 -4.334 1.00 93.94 83 LEU A N 1
ATOM 642 C CA . LEU A 1 83 ? -1.574 -9.676 -5.233 1.00 93.94 83 LEU A CA 1
ATOM 643 C C . LEU A 1 83 ? -1.646 -11.107 -5.779 1.00 93.94 83 LEU A C 1
ATOM 645 O O . LEU A 1 83 ? -1.333 -11.330 -6.947 1.00 93.94 83 LEU A O 1
ATOM 649 N N . ALA A 1 84 ? -2.095 -12.065 -4.963 1.00 93.00 84 ALA A N 1
ATOM 650 C CA . ALA A 1 84 ? -2.310 -13.441 -5.403 1.00 93.00 84 ALA A CA 1
ATOM 651 C C . ALA A 1 84 ? -3.447 -13.556 -6.436 1.00 93.00 84 ALA A C 1
ATOM 653 O O . ALA A 1 84 ? -3.356 -14.353 -7.367 1.00 93.00 84 ALA A O 1
ATOM 654 N N . GLN A 1 85 ? -4.503 -12.750 -6.291 1.00 95.19 85 GLN A N 1
ATOM 655 C CA . GLN A 1 85 ? -5.638 -12.712 -7.219 1.00 95.19 85 GLN A CA 1
ATOM 656 C C . GLN A 1 85 ? -5.345 -11.918 -8.501 1.00 95.19 85 GLN A C 1
ATOM 658 O O . GLN A 1 85 ? -5.963 -12.173 -9.532 1.00 95.19 85 GLN A O 1
ATOM 663 N N . ASN A 1 86 ? -4.386 -10.989 -8.460 1.00 94.00 86 ASN A N 1
ATOM 664 C CA . ASN A 1 86 ? -4.057 -10.084 -9.562 1.00 94.00 86 ASN A CA 1
ATOM 665 C C . ASN A 1 86 ? -2.581 -10.207 -9.983 1.00 94.00 86 ASN A C 1
ATOM 667 O O . ASN A 1 86 ? -1.841 -9.228 -9.901 1.00 94.00 86 ASN A O 1
ATOM 671 N N . PRO A 1 87 ? -2.117 -11.367 -10.487 1.00 90.62 87 PRO A N 1
ATOM 672 C CA . PRO A 1 87 ? -0.695 -11.609 -10.755 1.00 90.62 87 PRO A CA 1
ATOM 673 C C . PRO A 1 87 ? -0.094 -10.716 -11.854 1.00 90.62 87 PRO A C 1
ATOM 675 O O . PRO A 1 87 ? 1.126 -10.590 -11.928 1.00 90.62 87 PRO A O 1
ATOM 678 N N . ASN A 1 88 ? -0.927 -10.088 -12.690 1.00 88.25 88 ASN A N 1
ATOM 679 C CA . ASN A 1 88 ? -0.503 -9.246 -13.816 1.00 88.25 88 ASN A CA 1
ATOM 680 C C . ASN A 1 88 ? -0.330 -7.757 -13.460 1.00 88.25 88 ASN A C 1
ATOM 682 O O . ASN A 1 88 ? -0.069 -6.944 -14.345 1.00 88.25 88 ASN A O 1
ATOM 686 N N . THR A 1 89 ? -0.501 -7.377 -12.192 1.00 91.44 89 THR 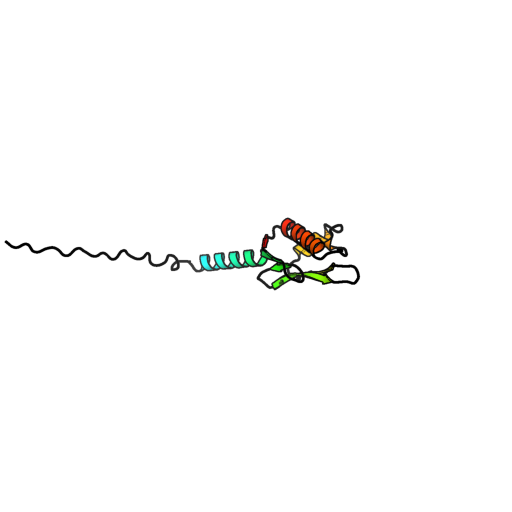A N 1
ATOM 687 C CA . THR A 1 89 ? -0.277 -5.996 -11.737 1.00 91.44 89 THR A CA 1
ATOM 688 C C . THR A 1 89 ? 1.196 -5.582 -11.861 1.00 91.44 89 THR A C 1
ATOM 690 O O . THR A 1 89 ? 2.103 -6.410 -11.809 1.00 91.44 89 THR A O 1
ATOM 693 N N . ALA A 1 90 ? 1.468 -4.277 -11.956 1.00 90.12 90 ALA A N 1
ATOM 694 C CA . ALA A 1 90 ? 2.836 -3.759 -11.936 1.00 90.12 90 ALA A CA 1
ATOM 695 C C . ALA A 1 90 ? 3.583 -4.098 -10.624 1.00 90.12 90 ALA A C 1
ATOM 697 O O . ALA A 1 90 ? 4.807 -4.209 -10.612 1.00 90.12 90 ALA A O 1
ATOM 698 N N . LEU A 1 91 ? 2.849 -4.358 -9.536 1.00 92.94 91 LEU A N 1
ATOM 699 C CA . LEU A 1 91 ? 3.401 -4.688 -8.219 1.00 92.94 91 LEU A CA 1
ATOM 700 C C . LEU A 1 91 ? 4.097 -6.056 -8.134 1.00 92.94 91 LEU A C 1
ATOM 702 O O . LEU A 1 91 ? 4.887 -6.279 -7.214 1.00 92.94 91 LEU A O 1
ATOM 706 N N . THR A 1 92 ? 3.836 -6.974 -9.069 1.00 91.88 92 THR A N 1
ATOM 707 C CA . THR A 1 92 ? 4.462 -8.312 -9.101 1.00 91.88 92 THR A CA 1
ATOM 708 C C . THR A 1 92 ? 5.717 -8.365 -9.973 1.00 91.88 92 THR A C 1
ATOM 710 O O . THR A 1 92 ? 6.413 -9.383 -9.997 1.00 91.88 92 THR A O 1
ATOM 713 N N . ARG A 1 93 ? 6.051 -7.265 -10.657 1.00 91.75 93 ARG A N 1
ATOM 714 C CA . ARG A 1 93 ? 7.205 -7.139 -11.555 1.00 91.75 93 ARG A CA 1
ATOM 715 C C . ARG A 1 93 ? 8.123 -5.990 -11.133 1.00 91.75 93 ARG A C 1
ATOM 717 O O . ARG A 1 93 ? 7.896 -5.314 -10.132 1.00 91.75 93 ARG A O 1
ATOM 724 N N . VAL A 1 94 ? 9.205 -5.801 -11.885 1.00 95.12 94 VAL A N 1
ATOM 725 C CA . VAL A 1 94 ? 10.059 -4.614 -11.759 1.00 95.12 94 VAL A CA 1
ATOM 726 C C . VAL A 1 94 ? 9.439 -3.495 -12.594 1.00 95.12 94 VAL A C 1
ATOM 728 O O . VAL A 1 94 ? 9.212 -3.677 -13.788 1.00 95.12 94 VAL A O 1
ATOM 731 N N . CYS A 1 95 ? 9.144 -2.372 -11.949 1.00 95.62 95 CYS A N 1
ATOM 732 C CA . CYS A 1 95 ? 8.701 -1.126 -12.568 1.00 95.62 95 CYS A CA 1
ATOM 733 C C . CYS A 1 95 ? 9.917 -0.273 -12.931 1.00 95.62 95 CYS A C 1
ATOM 735 O O . CYS A 1 95 ? 10.912 -0.281 -12.205 1.00 95.62 95 CYS A O 1
ATOM 737 N N . THR A 1 96 ? 9.857 0.490 -14.018 1.00 95.38 96 THR A N 1
ATOM 738 C CA . THR A 1 96 ? 11.011 1.286 -14.469 1.00 95.38 96 THR A CA 1
ATOM 739 C C . THR A 1 96 ? 11.195 2.547 -13.626 1.00 95.38 96 THR A C 1
ATOM 741 O O . THR A 1 96 ? 12.325 2.965 -13.376 1.00 95.38 96 THR A O 1
ATOM 744 N N . THR A 1 97 ? 10.100 3.138 -13.140 1.00 95.06 97 THR A N 1
ATOM 745 C CA . THR A 1 97 ? 10.125 4.359 -12.323 1.00 95.06 97 THR A CA 1
ATOM 746 C C . THR A 1 97 ? 9.486 4.142 -10.957 1.00 95.06 97 THR A C 1
ATOM 748 O O . THR A 1 97 ? 8.696 3.217 -10.747 1.00 95.06 97 THR A O 1
ATOM 751 N N . LYS A 1 98 ? 9.838 5.011 -10.005 1.00 94.12 98 LYS A N 1
ATOM 752 C CA . LYS A 1 98 ? 9.218 5.019 -8.680 1.00 94.12 98 LYS A CA 1
ATOM 753 C C . LYS A 1 98 ? 7.743 5.409 -8.781 1.00 94.12 98 LYS A C 1
ATOM 755 O O . LYS A 1 98 ? 6.903 4.794 -8.137 1.00 94.12 98 LYS A O 1
ATOM 760 N N . GLU A 1 99 ? 7.420 6.384 -9.619 1.00 94.06 99 GLU A N 1
ATOM 761 C CA . GLU A 1 99 ? 6.046 6.818 -9.852 1.00 94.06 99 GLU A CA 1
ATOM 762 C C . GLU A 1 99 ? 5.163 5.676 -10.369 1.00 94.06 99 GLU A C 1
ATOM 764 O O . GLU A 1 99 ? 4.058 5.517 -9.862 1.00 94.06 99 GLU A O 1
ATOM 769 N N . GLU A 1 100 ? 5.647 4.835 -11.293 1.00 95.00 100 GLU A N 1
ATOM 770 C CA . GLU A 1 100 ? 4.880 3.689 -11.810 1.00 95.00 100 GLU A CA 1
ATOM 771 C C . GLU A 1 100 ? 4.461 2.739 -10.680 1.00 95.00 100 GLU A C 1
ATOM 773 O O . GLU A 1 100 ? 3.286 2.385 -10.558 1.00 95.00 100 GLU A O 1
ATOM 778 N N . ILE A 1 101 ? 5.405 2.360 -9.811 1.00 95.62 101 ILE A N 1
ATOM 779 C CA . ILE A 1 101 ? 5.091 1.447 -8.710 1.00 95.62 101 ILE A CA 1
ATOM 780 C C . ILE A 1 101 ? 4.196 2.110 -7.659 1.00 95.62 101 ILE A C 1
ATOM 782 O O . ILE A 1 101 ? 3.294 1.458 -7.140 1.00 95.62 101 ILE A O 1
ATOM 786 N N . ILE A 1 102 ? 4.385 3.402 -7.374 1.00 94.81 102 ILE A N 1
ATOM 787 C CA . ILE A 1 102 ? 3.534 4.135 -6.430 1.00 94.81 102 ILE A CA 1
ATOM 788 C C . ILE A 1 102 ? 2.102 4.253 -6.961 1.00 94.81 102 ILE A C 1
ATOM 790 O O . ILE A 1 102 ? 1.170 4.042 -6.191 1.00 94.81 102 ILE A O 1
ATOM 794 N N . VAL A 1 103 ? 1.904 4.526 -8.253 1.00 94.81 103 VAL A N 1
ATOM 795 C CA . VAL A 1 103 ? 0.567 4.547 -8.871 1.00 94.81 103 VAL A CA 1
ATOM 796 C C . VAL A 1 103 ? -0.106 3.182 -8.741 1.00 94.81 103 VAL A C 1
ATOM 798 O O . VAL A 1 103 ? -1.227 3.107 -8.248 1.00 94.81 103 VAL A O 1
ATOM 801 N N . ALA A 1 104 ? 0.599 2.093 -9.050 1.00 95.00 104 ALA A N 1
ATOM 802 C CA . ALA A 1 104 ? 0.043 0.750 -8.896 1.00 95.00 104 ALA A CA 1
ATOM 803 C C . ALA A 1 104 ? -0.290 0.407 -7.429 1.00 95.00 104 ALA A C 1
ATOM 805 O O . ALA A 1 104 ? -1.278 -0.274 -7.148 1.00 95.00 104 ALA A O 1
ATOM 806 N N . MET A 1 105 ? 0.508 0.893 -6.470 1.00 95.44 105 MET A N 1
ATOM 807 C CA . MET A 1 105 ? 0.210 0.745 -5.042 1.00 95.44 105 MET A CA 1
ATOM 808 C C . MET A 1 105 ? -1.042 1.533 -4.655 1.00 95.44 105 MET A C 1
ATOM 810 O O . MET A 1 105 ? -1.815 1.053 -3.827 1.00 95.44 105 MET A O 1
ATOM 814 N N . ARG A 1 106 ? -1.251 2.713 -5.256 1.00 94.69 106 ARG A N 1
ATOM 815 C CA . ARG A 1 106 ? -2.452 3.521 -5.035 1.00 94.69 106 ARG A CA 1
ATOM 816 C C . ARG A 1 106 ? -3.701 2.810 -5.534 1.00 94.69 106 ARG A C 1
ATOM 818 O O . ARG A 1 106 ? -4.615 2.600 -4.746 1.00 94.69 106 ARG A O 1
ATOM 825 N N . GLU A 1 107 ? -3.679 2.343 -6.777 1.00 94.50 107 GLU A N 1
ATOM 826 C CA . GLU A 1 107 ? -4.783 1.587 -7.380 1.00 94.50 107 GLU A CA 1
ATOM 827 C C . GLU A 1 107 ? -5.147 0.347 -6.551 1.00 94.50 107 GLU A C 1
ATOM 829 O O . GLU A 1 107 ? -6.319 0.090 -6.282 1.00 94.50 107 GLU A O 1
ATOM 834 N N . MET A 1 108 ? -4.141 -0.404 -6.086 1.00 95.50 108 MET A N 1
ATOM 835 C CA . MET A 1 108 ? -4.357 -1.563 -5.216 1.00 95.50 108 MET A CA 1
ATOM 836 C C . MET A 1 108 ? -5.039 -1.180 -3.898 1.00 95.50 108 MET A C 1
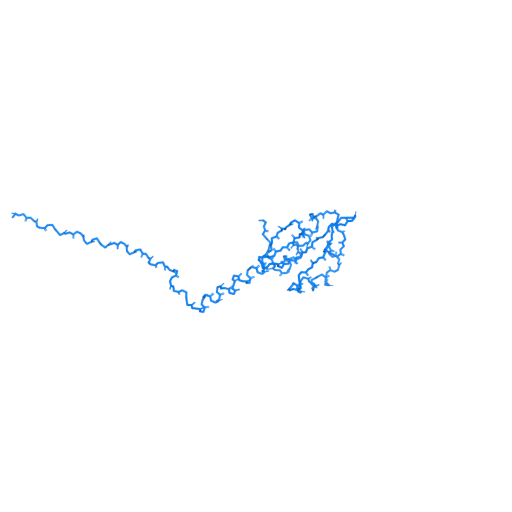ATOM 838 O O . MET A 1 108 ? -5.988 -1.836 -3.476 1.00 95.50 108 MET A O 1
ATOM 842 N N . LEU A 1 109 ? -4.533 -0.157 -3.210 1.00 95.00 109 LEU A N 1
ATOM 843 C CA . LEU A 1 109 ? -5.076 0.261 -1.919 1.00 95.00 109 LEU A CA 1
ATOM 844 C C . LEU A 1 109 ? -6.496 0.827 -2.057 1.00 95.00 109 LEU A C 1
ATOM 846 O O . LEU A 1 109 ? -7.347 0.520 -1.226 1.00 95.00 109 LEU A O 1
ATO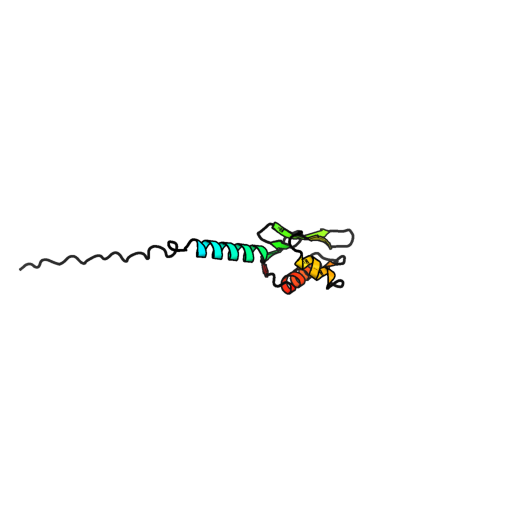M 850 N N . GLU A 1 110 ? -6.776 1.575 -3.122 1.00 93.88 110 GLU A N 1
ATOM 851 C CA . GLU A 1 110 ? -8.122 2.061 -3.442 1.00 93.88 110 GLU A CA 1
ATOM 852 C C . GLU A 1 110 ? -9.089 0.905 -3.734 1.00 93.88 110 GLU A C 1
ATOM 854 O O . GLU A 1 110 ? -10.202 0.891 -3.206 1.00 93.88 110 GLU A O 1
ATOM 859 N N . ALA A 1 111 ? -8.653 -0.116 -4.482 1.00 93.88 111 ALA A N 1
ATOM 860 C CA . ALA A 1 111 ? -9.442 -1.326 -4.725 1.00 93.88 111 ALA A CA 1
ATOM 861 C C . ALA A 1 111 ? -9.757 -2.103 -3.431 1.00 93.88 111 ALA A C 1
ATOM 863 O O . ALA A 1 111 ? -10.795 -2.756 -3.331 1.00 93.88 111 ALA A O 1
ATOM 864 N N . LEU A 1 112 ? -8.890 -2.000 -2.419 1.00 93.69 112 LEU A N 1
ATOM 865 C CA . LEU A 1 112 ? -9.087 -2.558 -1.077 1.00 93.69 112 LEU A CA 1
ATOM 866 C C . LEU A 1 112 ? -9.895 -1.635 -0.143 1.00 93.69 112 LEU A C 1
ATOM 868 O O . LEU A 1 112 ? -10.030 -1.924 1.048 1.00 93.69 112 LEU A O 1
ATOM 872 N N . GLY A 1 113 ? -10.425 -0.517 -0.651 1.00 92.81 113 GLY A N 1
ATOM 873 C CA . GLY A 1 113 ? -11.204 0.450 0.125 1.00 92.81 113 GLY A CA 1
ATOM 874 C C . GLY A 1 113 ? -10.373 1.260 1.123 1.00 92.81 113 GLY A C 1
ATOM 875 O O . GLY A 1 113 ? -10.920 1.800 2.089 1.00 92.81 113 GLY A O 1
ATOM 876 N N . LYS A 1 114 ? -9.053 1.328 0.931 1.00 93.88 114 LYS A N 1
ATOM 877 C CA . LYS A 1 114 ? -8.150 2.147 1.743 1.00 93.88 114 LYS A CA 1
ATOM 878 C C . LYS A 1 114 ? -8.056 3.550 1.166 1.00 93.88 114 LYS A C 1
ATOM 880 O O . LYS A 1 114 ? -8.197 3.763 -0.035 1.00 93.88 114 LYS A O 1
ATOM 885 N N . ARG A 1 115 ? -7.795 4.519 2.038 1.00 91.62 115 ARG A N 1
ATOM 886 C CA . ARG A 1 115 ? -7.612 5.918 1.650 1.00 91.62 115 ARG A CA 1
ATOM 887 C C . ARG A 1 115 ? -6.133 6.250 1.603 1.00 91.62 115 ARG A C 1
ATOM 889 O O . ARG A 1 115 ? -5.389 5.837 2.488 1.00 91.62 115 ARG A O 1
ATO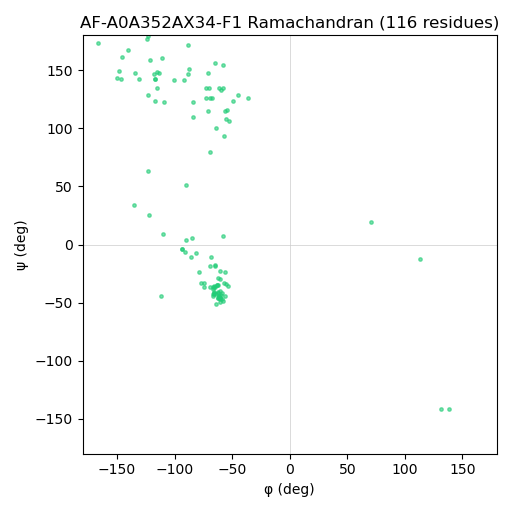M 896 N N . ILE A 1 116 ? -5.730 7.051 0.625 1.00 90.12 116 ILE A N 1
ATOM 897 C CA . ILE A 1 116 ? -4.369 7.578 0.535 1.00 90.12 116 ILE A CA 1
ATOM 898 C C . ILE A 1 116 ? -4.416 9.092 0.695 1.00 90.12 116 ILE A C 1
ATOM 900 O O . ILE A 1 116 ? -5.283 9.752 0.123 1.00 90.12 116 ILE A O 1
ATOM 904 N N . ILE A 1 117 ? -3.517 9.623 1.515 1.00 86.69 117 ILE A N 1
ATOM 905 C CA . ILE A 1 117 ? -3.319 11.055 1.741 1.00 86.69 117 ILE A CA 1
ATOM 906 C C . ILE A 1 117 ? -1.902 11.444 1.310 1.00 86.69 117 ILE A C 1
ATOM 908 O O . ILE A 1 117 ? -0.979 10.626 1.392 1.00 86.69 117 ILE A O 1
ATOM 912 N N . GLU A 1 118 ? -1.762 12.669 0.810 1.00 76.25 118 GLU A N 1
ATOM 913 C CA . GLU A 1 118 ? -0.515 13.228 0.267 1.00 76.25 118 GLU A CA 1
ATOM 914 C C . GLU A 1 118 ? 0.171 14.159 1.262 1.00 76.25 118 GLU A C 1
ATOM 916 O O . GLU A 1 118 ? -0.553 14.904 1.963 1.00 76.25 118 GLU A O 1
#

Sequence (118 aa):
MTEGIPTPDHREPRTPESELSELSFAELERSHQEIQRLAGNTFTVTENGVKNAQGEGVFIRATEGGFRLSQITPNLGEVQTYLAQNPNTALTRVCTTKEEIIVAMREMLEALGKRIIE

Solvent-accessible surface area (backbone atoms only — not comparable to full-atom values): 7115 Å² total; per-residue (Å²): 140,83,86,84,80,79,77,78,85,77,71,70,77,76,69,77,75,61,91,79,78,72,71,49,71,69,53,49,51,51,52,49,54,51,52,51,51,51,34,66,40,34,29,32,76,54,98,50,36,37,34,23,79,80,72,47,36,45,29,45,40,83,53,102,75,26,26,30,68,68,50,67,39,81,90,47,52,67,58,56,52,48,49,71,76,43,67,85,44,63,66,74,42,76,21,74,40,67,66,59,43,52,51,45,51,48,55,52,38,48,75,70,73,34,45,78,50,134

Mean predicted aligned error: 10.79 Å

pLDDT: mean 84.59, std 16.58, range [43.81, 96.75]

Radius of gyration: 26.79 Å; Cα contacts (8 Å, |Δi|>4): 134; chains: 1; bounding box: 58×76×59 Å

Foldseek 3Di:
DDDDDDDDPPPPPPPPPDPPPDDDPVNVVVVVVVVVVLQQQEWEQDPFFIDGNVGFTWGWDADPQAIATDDGGPVPVVLVVLCVVCVPQPRVDHDNYPVRNRVSSVVSSVVVVGHYDD

Secondary structure (DSSP, 8-state):
----PPPP----------TTS---HHHHHHHHHHHHHHHHHEEEEETTEEEETTS-EEEEEEETTEEEEEEE-TT-HHHHHHHHH-TTSGGGS-BSSHHHHHHHHHHHHHHTT-EEE-